Protein AF-A0A2H5PC08-F1 (afdb_monomer_lite)

Foldseek 3Di:
DWAQDPPQLDRIDDDDPPPPPPDPPDQHPDDPVSVVVVVVVVVCCVPVVCCVVPVCCCVQPVPVLSPFPAWPDDDDDPPPPPLVVCCVVPVPVSSPNGGDDDPPDD

Structure (mmCIF, N/CA/C/O backbone):
data_AF-A0A2H5PC08-F1
#
_entry.id   AF-A0A2H5PC08-F1
#
loop_
_atom_site.group_PDB
_atom_site.id
_atom_site.type_symbol
_atom_site.label_atom_id
_atom_site.label_alt_id
_atom_site.label_comp_id
_atom_site.label_asym_id
_atom_site.label_entity_id
_atom_site.label_seq_id
_atom_site.pdbx_PDB_ins_code
_atom_site.Cartn_x
_atom_site.Cartn_y
_atom_site.Cartn_z
_atom_site.occupancy
_atom_site.B_iso_or_equiv
_atom_site.auth_seq_id
_atom_site.auth_comp_id
_atom_site.auth_asym_id
_atom_site.auth_atom_id
_atom_site.pdbx_PDB_model_num
ATOM 1 N N . MET A 1 1 ? -12.171 -11.351 15.573 1.00 59.81 1 MET A N 1
ATOM 2 C CA . MET A 1 1 ? -13.463 -11.002 16.210 1.00 59.81 1 MET A CA 1
ATOM 3 C C . MET A 1 1 ? -13.196 -10.204 17.489 1.00 59.81 1 MET A C 1
ATOM 5 O O . MET A 1 1 ? -12.040 -10.065 17.857 1.00 59.81 1 MET A O 1
ATOM 9 N N . VAL A 1 2 ? -14.202 -9.611 18.142 1.00 67.69 2 VAL A N 1
ATOM 10 C CA . VAL A 1 2 ? -14.010 -8.951 19.454 1.00 67.69 2 VAL A CA 1
ATOM 11 C C . VAL A 1 2 ? -14.390 -9.942 20.546 1.00 67.69 2 VAL A C 1
ATOM 13 O O . VAL A 1 2 ? -15.496 -10.478 20.518 1.00 67.69 2 VAL A O 1
ATOM 16 N N . VAL A 1 3 ? -13.487 -10.190 21.489 1.00 72.50 3 VAL A N 1
ATOM 17 C CA . VAL A 1 3 ? -13.703 -11.121 22.603 1.00 72.50 3 VAL A CA 1
ATOM 18 C C . VAL A 1 3 ? -13.710 -10.338 23.912 1.00 72.50 3 VAL A C 1
ATOM 20 O O . VAL A 1 3 ? -12.989 -9.349 24.057 1.00 72.50 3 VAL A O 1
ATOM 23 N N . LYS A 1 4 ? -14.550 -10.762 24.862 1.00 74.88 4 LYS A N 1
ATOM 24 C CA . LYS A 1 4 ? -14.526 -10.215 26.219 1.00 74.88 4 LYS A CA 1
ATOM 25 C C . LYS A 1 4 ? -13.237 -10.653 26.911 1.00 74.88 4 LYS A C 1
ATOM 27 O O . LYS A 1 4 ? -12.977 -11.846 27.009 1.00 74.88 4 LYS A O 1
ATOM 32 N N . ASP A 1 5 ? -12.459 -9.696 27.395 1.00 74.31 5 ASP A N 1
ATOM 33 C CA . ASP A 1 5 ? -11.192 -9.933 28.086 1.00 74.31 5 ASP A CA 1
ATOM 34 C C . ASP A 1 5 ? -11.149 -9.084 29.367 1.00 74.31 5 ASP A C 1
ATOM 36 O O . ASP A 1 5 ? -10.929 -7.875 29.279 1.00 74.31 5 ASP A O 1
ATOM 40 N N . PRO A 1 6 ? -11.366 -9.682 30.554 1.00 76.31 6 PRO A N 1
ATOM 41 C CA . PRO A 1 6 ? -11.340 -8.976 31.837 1.00 76.31 6 PRO A CA 1
ATOM 42 C C . PRO A 1 6 ? -9.985 -8.343 32.179 1.00 76.31 6 PRO A C 1
ATOM 44 O O . PRO A 1 6 ? -9.933 -7.463 33.033 1.00 76.31 6 PRO A O 1
ATOM 47 N N . SER A 1 7 ? -8.897 -8.788 31.539 1.00 75.44 7 SER A N 1
ATOM 48 C CA . SER A 1 7 ? -7.555 -8.221 31.719 1.00 75.44 7 SER A CA 1
ATOM 49 C C . SER A 1 7 ? -7.304 -6.991 30.838 1.00 75.44 7 SER A C 1
ATOM 51 O O . SER A 1 7 ? -6.370 -6.227 31.084 1.00 75.44 7 SER A O 1
ATOM 53 N N . ALA A 1 8 ? -8.149 -6.768 29.824 1.00 70.00 8 ALA A N 1
ATOM 54 C CA . ALA A 1 8 ? -8.077 -5.592 28.974 1.00 70.00 8 ALA A CA 1
ATOM 55 C C . ALA A 1 8 ? -8.672 -4.369 29.700 1.00 70.00 8 ALA A C 1
ATOM 57 O O . ALA A 1 8 ? -9.686 -4.507 30.388 1.00 70.00 8 ALA A O 1
ATOM 58 N N . PRO A 1 9 ? -8.131 -3.150 29.491 1.00 65.44 9 PRO A N 1
ATOM 59 C CA . PRO A 1 9 ? -8.523 -1.951 30.240 1.00 65.44 9 PRO A CA 1
ATOM 60 C C . PRO A 1 9 ? -10.027 -1.609 30.200 1.00 65.44 9 PRO A C 1
ATOM 62 O O . PRO A 1 9 ? -10.495 -0.835 31.028 1.00 65.44 9 PRO A O 1
ATOM 65 N N . HIS A 1 10 ? -10.785 -2.185 29.258 1.00 69.19 10 HIS A N 1
ATOM 66 C CA . HIS A 1 10 ? -12.231 -1.987 29.106 1.00 69.19 10 HIS A CA 1
ATOM 67 C C . HIS A 1 10 ? -13.007 -3.285 28.826 1.00 69.19 10 HIS A C 1
ATOM 69 O O . HIS A 1 10 ? -14.094 -3.250 28.250 1.00 69.19 10 HIS A O 1
ATOM 75 N N . GLY A 1 11 ? -12.461 -4.446 29.200 1.00 70.56 11 GLY A N 1
ATOM 76 C CA . GLY A 1 11 ? -13.188 -5.713 29.095 1.00 70.56 11 GLY A CA 1
ATOM 77 C C . GLY A 1 11 ? -13.330 -6.273 27.673 1.00 70.56 11 GLY A C 1
ATOM 78 O O . GLY A 1 11 ? -14.028 -7.269 27.491 1.00 70.56 11 GLY A O 1
ATOM 79 N N . LEU A 1 12 ? -12.720 -5.644 26.661 1.00 70.81 12 LEU A N 1
ATOM 80 C CA . LEU A 1 12 ? -12.818 -6.022 25.248 1.00 70.81 12 LEU A CA 1
ATOM 81 C C . LEU A 1 12 ? -11.429 -6.070 24.605 1.00 70.81 12 LEU A C 1
ATOM 83 O O . LEU A 1 12 ? -10.635 -5.141 24.753 1.00 70.81 12 LEU A O 1
ATOM 87 N N . ARG A 1 13 ? -11.166 -7.130 23.838 1.00 70.12 13 ARG A N 1
ATOM 88 C CA . ARG A 1 13 ? -9.933 -7.322 23.071 1.00 70.12 13 ARG A CA 1
ATOM 89 C C . ARG A 1 13 ? -10.257 -7.687 21.627 1.00 70.12 13 ARG A C 1
ATOM 91 O O . ARG A 1 13 ? -11.099 -8.545 21.361 1.00 70.12 13 ARG A O 1
ATOM 98 N N . LEU A 1 14 ? -9.571 -7.043 20.685 1.00 71.88 14 LEU A N 1
ATOM 99 C CA . LEU A 1 14 ? -9.610 -7.433 19.278 1.00 71.88 14 LEU A CA 1
ATOM 100 C C . LEU A 1 14 ? -8.763 -8.704 19.110 1.00 71.88 14 LEU A C 1
ATOM 102 O O . LEU A 1 14 ? -7.571 -8.681 19.408 1.00 71.88 14 LEU A O 1
ATOM 106 N N . THR A 1 15 ? -9.357 -9.803 18.652 1.00 67.50 15 THR A N 1
ATOM 107 C CA . THR A 1 15 ? -8.637 -11.031 18.298 1.00 67.50 15 THR A CA 1
ATOM 108 C C . THR A 1 15 ? -8.560 -11.138 16.781 1.00 67.50 15 THR A C 1
ATOM 110 O O . THR A 1 15 ? -9.549 -11.367 16.086 1.00 67.50 15 THR A O 1
ATOM 113 N N . ILE A 1 16 ? -7.374 -10.903 16.246 1.00 72.12 16 ILE A N 1
ATOM 114 C CA . ILE A 1 16 ? -7.013 -11.224 14.872 1.00 72.12 16 ILE A CA 1
ATOM 115 C C . ILE A 1 16 ? -5.863 -12.207 15.050 1.00 72.12 16 ILE A C 1
ATOM 117 O O . ILE A 1 16 ? -4.835 -11.802 15.578 1.00 72.12 16 ILE A O 1
ATOM 121 N N . GLU A 1 17 ? -6.079 -13.483 14.732 1.00 63.94 17 GLU A N 1
ATOM 122 C CA . GLU A 1 17 ? -5.195 -14.590 15.145 1.00 63.94 17 GLU A CA 1
ATOM 123 C C . GLU A 1 17 ? -3.721 -14.350 14.787 1.00 63.94 17 GLU A C 1
ATOM 1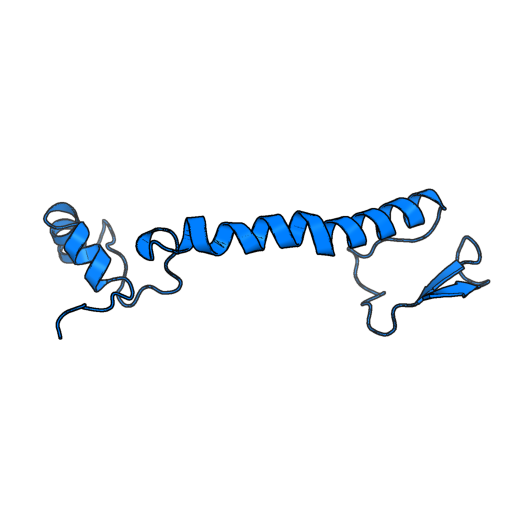25 O O . GLU A 1 17 ? -2.857 -14.586 15.623 1.00 63.94 17 GLU A O 1
ATOM 130 N N . ASP A 1 18 ? -3.461 -13.739 13.630 1.00 67.88 18 ASP A N 1
ATOM 131 C CA . ASP A 1 18 ? -2.106 -13.481 13.126 1.00 67.88 18 ASP A CA 1
ATOM 132 C C . ASP A 1 18 ? -1.684 -12.004 13.192 1.00 67.88 18 ASP A C 1
ATOM 134 O O . ASP A 1 18 ? -0.740 -11.582 12.520 1.00 67.88 18 ASP A O 1
ATOM 138 N N . TYR A 1 19 ? -2.399 -11.164 13.945 1.00 68.69 19 TYR A N 1
ATOM 139 C CA . TYR A 1 19 ? -2.022 -9.756 14.035 1.00 68.69 19 TYR A CA 1
ATOM 140 C C . TYR A 1 19 ? -0.813 -9.597 14.956 1.00 68.69 19 TYR A C 1
ATOM 142 O O . TYR A 1 19 ? -0.846 -10.118 16.073 1.00 68.69 19 TYR A O 1
ATOM 150 N N . PRO A 1 20 ? 0.242 -8.874 14.537 1.00 69.44 20 PRO A N 1
ATOM 151 C CA . PRO A 1 20 ? 1.454 -8.708 15.326 1.00 69.44 20 PRO A CA 1
ATOM 152 C C . PRO A 1 20 ? 1.176 -7.759 16.497 1.00 69.44 20 PRO A C 1
ATOM 154 O O . PRO A 1 20 ? 1.489 -6.567 16.485 1.00 69.44 20 PRO A O 1
ATOM 157 N N . PHE A 1 21 ? 0.534 -8.306 17.529 1.00 65.94 21 PHE A N 1
ATOM 158 C CA . PHE A 1 21 ? 0.063 -7.566 18.688 1.00 65.94 21 PHE A CA 1
ATOM 159 C C . PHE A 1 21 ? 1.189 -6.980 19.522 1.00 65.94 21 PHE A C 1
ATOM 161 O O . PHE A 1 21 ? 0.860 -6.223 20.417 1.00 65.94 21 PHE A O 1
ATOM 168 N N . ASP A 1 22 ? 2.463 -7.255 19.240 1.00 76.81 22 ASP A N 1
ATOM 169 C CA . ASP A 1 22 ? 3.612 -6.756 20.002 1.00 76.81 22 ASP A CA 1
ATOM 170 C C . ASP A 1 22 ? 4.325 -5.560 19.352 1.00 76.81 22 ASP A C 1
ATOM 172 O O . ASP A 1 22 ? 5.239 -4.992 19.947 1.00 76.81 22 ASP A O 1
ATOM 176 N N . GLU A 1 23 ? 3.876 -5.100 18.182 1.00 81.69 23 GLU A N 1
ATOM 177 C CA . GLU A 1 23 ? 4.553 -4.007 17.479 1.00 81.69 23 GLU A CA 1
ATOM 178 C C . GLU A 1 23 ? 4.133 -2.599 17.951 1.00 81.69 23 GLU A C 1
ATOM 180 O O . GLU A 1 23 ? 2.962 -2.359 18.263 1.00 81.69 23 GLU A O 1
ATOM 185 N N . PRO A 1 24 ? 5.065 -1.623 17.982 1.00 80.38 24 PRO A N 1
ATOM 186 C CA . PRO A 1 24 ? 4.821 -0.292 18.548 1.00 80.38 24 PRO A CA 1
ATOM 187 C C . PRO A 1 24 ? 3.835 0.564 17.740 1.00 80.38 24 PRO A C 1
ATOM 189 O O . PRO A 1 24 ? 3.232 1.482 18.288 1.00 80.38 24 PRO A O 1
ATOM 192 N N . TRP A 1 25 ? 3.649 0.275 16.451 1.00 77.88 25 TRP A N 1
ATOM 193 C CA . TRP A 1 25 ? 2.713 0.994 15.578 1.00 77.88 25 TRP A CA 1
ATOM 194 C C . TRP A 1 25 ? 1.274 0.468 15.662 1.00 77.88 25 TRP A C 1
ATOM 196 O O . TRP A 1 25 ? 0.385 1.005 14.996 1.00 77.88 25 TRP A O 1
ATOM 206 N N . ARG A 1 26 ? 1.022 -0.576 16.463 1.00 81.50 26 ARG A N 1
ATOM 207 C CA . ARG A 1 26 ? -0.301 -1.191 16.569 1.00 81.50 26 ARG A CA 1
ATOM 208 C C . ARG A 1 26 ? -1.345 -0.205 17.120 1.00 81.50 26 ARG A C 1
ATOM 210 O O . ARG A 1 26 ? -1.059 0.552 18.053 1.00 81.50 26 ARG A O 1
ATOM 217 N N . PRO A 1 27 ? -2.592 -0.252 16.630 1.00 77.94 27 PRO A N 1
ATOM 218 C CA . PRO A 1 27 ? -3.674 0.510 17.215 1.00 77.94 27 PRO A CA 1
ATOM 219 C C . PRO A 1 27 ? -4.098 -0.114 18.551 1.00 77.94 27 PRO A C 1
ATOM 221 O O . PRO A 1 27 ? -4.298 -1.324 18.667 1.00 77.94 27 PRO A O 1
ATOM 224 N N . ILE A 1 28 ? -4.244 0.723 19.576 1.00 78.75 28 ILE A N 1
ATOM 225 C CA . ILE A 1 28 ? -4.621 0.294 20.925 1.00 78.75 28 ILE A CA 1
ATOM 226 C C . ILE A 1 28 ? -6.128 0.502 21.107 1.00 78.75 28 ILE A C 1
ATOM 228 O O . ILE A 1 28 ? -6.618 1.623 21.012 1.00 78.75 28 ILE A O 1
ATOM 232 N N . LEU A 1 29 ? -6.860 -0.574 21.403 1.00 79.25 29 LEU A N 1
ATOM 233 C CA . LEU A 1 29 ? -8.301 -0.532 21.656 1.00 79.25 29 LEU A CA 1
ATOM 234 C C . LEU A 1 29 ? -8.570 -0.234 23.139 1.00 79.25 29 LEU A C 1
ATOM 236 O O . LEU A 1 29 ? -8.634 -1.157 23.951 1.00 79.25 29 LEU A O 1
ATOM 240 N N . LYS A 1 30 ? -8.706 1.048 23.499 1.00 80.31 30 LYS A N 1
ATOM 241 C CA . LYS A 1 30 ? -9.152 1.454 24.842 1.00 80.31 30 LYS A CA 1
ATOM 242 C C . LYS A 1 30 ? -10.614 1.899 24.811 1.00 80.31 30 LYS A C 1
ATOM 244 O O . LYS A 1 30 ? -11.443 1.405 25.556 1.00 80.31 30 LYS A O 1
ATOM 249 N N . THR A 1 31 ? -10.976 2.780 23.895 1.00 83.38 31 THR A N 1
ATOM 250 C CA . THR A 1 31 ? -12.291 3.430 23.892 1.00 83.38 31 THR A CA 1
ATOM 251 C C . THR A 1 31 ? -13.176 2.969 22.728 1.00 83.38 31 THR A C 1
ATOM 253 O O . THR A 1 31 ? -12.669 2.476 21.715 1.00 83.38 31 THR A O 1
ATOM 256 N N . PRO A 1 32 ? -14.507 3.174 22.800 1.00 84.31 32 PRO A N 1
ATOM 257 C CA . PRO A 1 32 ? -15.388 2.999 21.644 1.00 84.31 32 PRO A CA 1
ATOM 258 C C . PRO A 1 32 ? -14.962 3.845 20.433 1.00 84.31 32 PRO A C 1
ATOM 260 O O . PRO A 1 32 ? -15.128 3.427 19.289 1.00 84.31 32 PRO A O 1
ATOM 263 N N . GLN A 1 33 ? -14.362 5.017 20.663 1.00 86.25 33 GLN A N 1
ATOM 264 C CA . GLN A 1 33 ? -13.810 5.862 19.605 1.00 86.25 33 GLN A CA 1
ATOM 265 C C . GLN A 1 33 ? -12.618 5.195 18.906 1.00 86.25 33 GLN A C 1
ATOM 267 O O . GLN A 1 33 ? -12.482 5.329 17.689 1.00 86.25 33 GLN A O 1
ATOM 272 N N . ASP A 1 34 ? -11.788 4.449 19.637 1.00 84.25 34 ASP A N 1
ATOM 273 C CA . ASP A 1 34 ? -10.682 3.687 19.048 1.00 84.25 34 ASP A CA 1
ATOM 274 C C . ASP A 1 34 ? -11.213 2.569 18.150 1.00 84.25 34 ASP A C 1
ATOM 276 O O . ASP A 1 34 ? -10.706 2.378 17.046 1.00 84.25 34 ASP A O 1
ATOM 280 N N . LEU A 1 35 ? -12.296 1.897 18.558 1.00 85.31 35 LEU A N 1
ATOM 281 C CA . LEU A 1 35 ? -12.955 0.888 17.727 1.00 85.31 35 LEU A CA 1
ATOM 282 C C . LEU A 1 35 ? -13.435 1.476 16.396 1.00 85.31 35 LEU A C 1
ATOM 284 O O . LEU A 1 35 ? -13.148 0.921 15.334 1.00 85.31 35 LEU A O 1
ATOM 288 N N . ILE A 1 36 ? -14.131 2.616 16.451 1.00 90.06 36 ILE A N 1
ATOM 289 C CA . ILE A 1 36 ? -14.636 3.310 15.258 1.00 90.06 36 ILE A CA 1
ATOM 290 C C . ILE A 1 36 ? -13.473 3.673 14.332 1.00 90.06 36 ILE A C 1
ATOM 292 O O . ILE A 1 36 ? -13.534 3.396 13.133 1.00 90.06 36 ILE A O 1
ATOM 296 N N . LYS A 1 37 ? -12.392 4.245 14.874 1.00 88.94 37 LYS A N 1
ATOM 297 C CA . LYS A 1 37 ? -11.204 4.622 14.095 1.00 88.94 37 LYS A CA 1
ATOM 298 C C . LYS A 1 37 ? -10.529 3.418 13.441 1.00 88.94 37 LYS A C 1
ATOM 300 O O . LYS A 1 37 ? -10.200 3.488 12.256 1.00 88.94 37 LYS A O 1
ATOM 305 N N . ILE A 1 38 ? -10.345 2.324 14.182 1.00 87.50 38 ILE A N 1
ATOM 306 C CA . ILE A 1 38 ? -9.718 1.094 13.680 1.00 87.50 38 ILE A CA 1
ATOM 307 C C . ILE A 1 38 ? -10.538 0.521 12.523 1.00 87.50 38 ILE A C 1
ATOM 309 O O . ILE A 1 38 ? -9.997 0.296 11.441 1.00 87.50 38 ILE A O 1
ATOM 313 N N . ILE A 1 39 ? -11.848 0.350 12.714 1.00 89.88 39 ILE A N 1
ATOM 314 C CA . ILE A 1 39 ?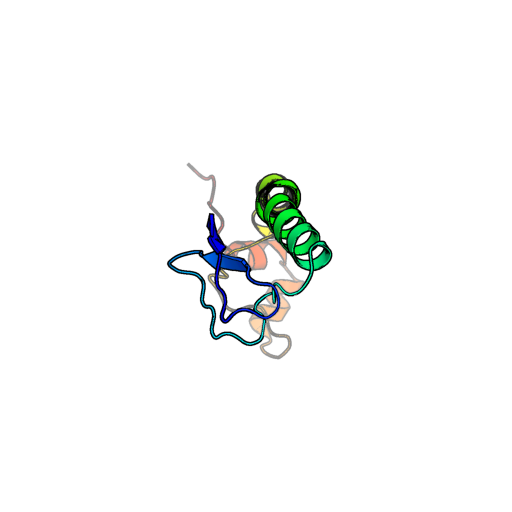 -12.733 -0.212 11.686 1.00 89.88 39 ILE A CA 1
ATOM 315 C C . ILE A 1 39 ? -12.785 0.702 10.460 1.00 89.88 39 ILE A C 1
ATOM 317 O O . ILE A 1 39 ? -12.626 0.228 9.338 1.00 89.88 39 ILE A O 1
ATOM 321 N N . THR A 1 40 ? -12.940 2.012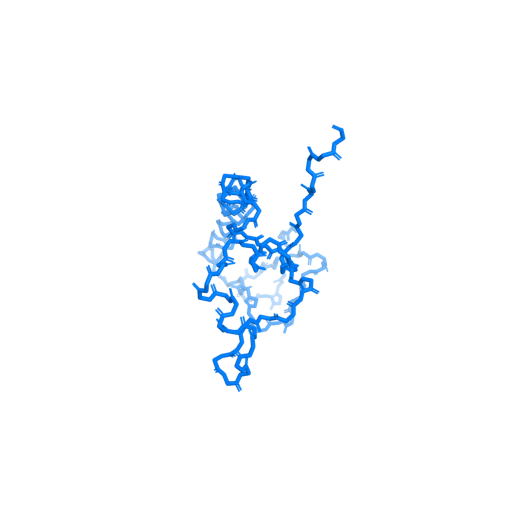 10.662 1.00 94.06 40 THR A N 1
ATOM 322 C CA . THR A 1 40 ? -12.976 2.989 9.562 1.00 94.06 40 THR A CA 1
ATOM 323 C C . THR A 1 40 ? -11.687 2.948 8.746 1.00 94.06 40 THR A C 1
ATOM 325 O O . THR A 1 40 ? -11.733 2.970 7.518 1.00 94.06 40 THR A O 1
ATOM 328 N N . SER A 1 41 ? -10.536 2.820 9.412 1.00 92.75 41 SER A N 1
ATOM 329 C CA . SER A 1 41 ? -9.237 2.702 8.745 1.00 92.75 41 SER A CA 1
ATOM 330 C C . SER A 1 41 ? -9.136 1.419 7.921 1.00 92.75 41 SER A C 1
ATOM 332 O O . SER A 1 41 ? -8.714 1.474 6.770 1.00 92.75 41 SER A O 1
ATOM 334 N N . ILE A 1 42 ? -9.574 0.275 8.459 1.00 91.25 42 ILE A N 1
ATOM 335 C CA . ILE A 1 42 ? -9.583 -1.003 7.727 1.00 91.25 42 ILE A CA 1
ATOM 336 C C . ILE A 1 42 ? -10.485 -0.912 6.490 1.00 91.25 42 ILE A C 1
ATOM 338 O O . ILE A 1 42 ? -10.070 -1.290 5.391 1.00 91.25 42 ILE A O 1
ATOM 342 N N . VAL A 1 43 ? -11.697 -0.368 6.643 1.00 95.69 43 VAL A N 1
ATOM 343 C CA . VAL A 1 43 ? -12.639 -0.177 5.531 1.00 95.69 43 VAL A CA 1
ATOM 344 C C . VAL A 1 43 ? -12.036 0.745 4.472 1.00 95.69 43 VAL A C 1
ATOM 346 O O . VAL A 1 43 ? -12.046 0.402 3.293 1.00 95.69 43 VAL A O 1
ATOM 349 N N . TRP A 1 44 ? -11.446 1.876 4.864 1.00 96.25 44 TRP A N 1
ATOM 350 C CA . TRP A 1 44 ? -10.805 2.808 3.934 1.00 96.25 44 TRP A CA 1
ATOM 351 C C . TRP A 1 44 ? -9.614 2.187 3.189 1.00 96.25 44 TRP A C 1
ATOM 353 O O . TRP A 1 44 ? -9.521 2.314 1.965 1.00 96.25 44 TRP A O 1
ATOM 363 N N . VAL A 1 45 ? -8.721 1.493 3.904 1.00 95.44 45 VAL A N 1
ATOM 364 C CA . VAL A 1 45 ? -7.516 0.874 3.329 1.00 95.44 45 VAL A CA 1
ATOM 365 C C . VAL A 1 45 ? -7.883 -0.192 2.297 1.00 95.44 45 VAL A C 1
ATOM 367 O O . VAL A 1 45 ? -7.318 -0.217 1.203 1.00 95.44 45 VAL A O 1
ATOM 370 N N . THR A 1 46 ? -8.853 -1.048 2.623 1.00 94.25 46 THR A N 1
ATOM 371 C CA . THR A 1 46 ? -9.286 -2.147 1.746 1.00 94.25 46 THR A CA 1
ATOM 372 C C . THR A 1 46 ? -10.126 -1.681 0.556 1.00 94.25 46 THR A C 1
ATOM 374 O O . THR A 1 46 ? -10.151 -2.363 -0.466 1.00 94.25 46 THR A O 1
ATOM 377 N N . SER A 1 47 ? -10.772 -0.513 0.653 1.00 95.12 47 SER A N 1
ATOM 378 C CA . SER A 1 47 ? -11.616 0.045 -0.410 1.00 95.12 47 SER A CA 1
ATOM 379 C C . SER A 1 47 ? -10.955 1.232 -1.117 1.00 95.12 47 SER A C 1
ATOM 381 O O . SER A 1 47 ? -10.214 1.040 -2.080 1.00 95.12 47 SER A O 1
ATOM 383 N N . GLY A 1 48 ? -11.212 2.459 -0.658 1.00 93.62 48 GLY A N 1
ATOM 384 C CA . GLY A 1 48 ? -10.825 3.700 -1.323 1.00 93.62 48 GLY A CA 1
ATOM 385 C C . GLY A 1 48 ? -9.322 3.819 -1.549 1.00 93.62 48 GLY A C 1
ATOM 386 O O . GLY A 1 48 ? -8.893 4.178 -2.649 1.00 93.62 48 GLY A O 1
ATOM 387 N N . HIS A 1 49 ? -8.506 3.451 -0.559 1.00 94.06 49 HIS A N 1
ATOM 388 C CA . HIS A 1 49 ? -7.055 3.481 -0.715 1.00 94.06 49 HIS A CA 1
ATOM 389 C C . HIS A 1 49 ? -6.578 2.459 -1.756 1.00 94.06 49 HIS A C 1
ATOM 391 O O . HIS A 1 49 ? -5.870 2.835 -2.692 1.00 94.06 49 HIS A O 1
ATOM 397 N N . HIS A 1 50 ? -7.018 1.197 -1.649 1.00 93.50 50 HIS A N 1
ATOM 398 C CA . HIS A 1 50 ? -6.700 0.147 -2.619 1.00 93.50 50 HIS A CA 1
ATOM 399 C C . HIS A 1 50 ? -7.132 0.535 -4.042 1.00 93.50 50 HIS A C 1
ATOM 401 O O . HIS A 1 50 ? -6.336 0.440 -4.974 1.00 93.50 50 HIS A O 1
ATOM 407 N N . ALA A 1 51 ? -8.352 1.047 -4.209 1.00 93.44 51 ALA A N 1
ATOM 408 C CA . ALA A 1 51 ? -8.873 1.513 -5.490 1.00 93.44 51 ALA A CA 1
ATOM 409 C C . ALA A 1 51 ? -7.999 2.626 -6.091 1.00 93.44 51 ALA A C 1
ATOM 411 O O . ALA A 1 51 ? -7.599 2.539 -7.253 1.00 93.44 51 ALA A O 1
ATOM 412 N N . THR A 1 52 ? -7.633 3.625 -5.284 1.00 90.94 52 THR A N 1
ATOM 413 C CA . THR A 1 52 ? -6.822 4.771 -5.724 1.00 90.94 52 THR A CA 1
ATOM 414 C C . THR A 1 52 ? -5.452 4.329 -6.240 1.00 90.94 52 THR A C 1
ATOM 416 O O . THR A 1 52 ? -5.032 4.740 -7.322 1.00 90.94 52 THR A O 1
ATOM 419 N N . ILE A 1 53 ? -4.759 3.452 -5.507 1.00 87.75 53 ILE A N 1
ATOM 420 C CA . ILE A 1 53 ? -3.404 3.021 -5.881 1.00 87.75 53 ILE A CA 1
ATOM 421 C C . ILE A 1 53 ? -3.380 1.928 -6.952 1.00 87.75 53 ILE A C 1
ATOM 423 O O . ILE A 1 53 ? -2.314 1.700 -7.526 1.00 87.75 53 ILE A O 1
ATOM 427 N N . LYS A 1 54 ? -4.493 1.217 -7.192 1.00 88.25 54 LYS A N 1
ATOM 428 C CA . LYS A 1 54 ? -4.590 0.120 -8.173 1.00 88.25 54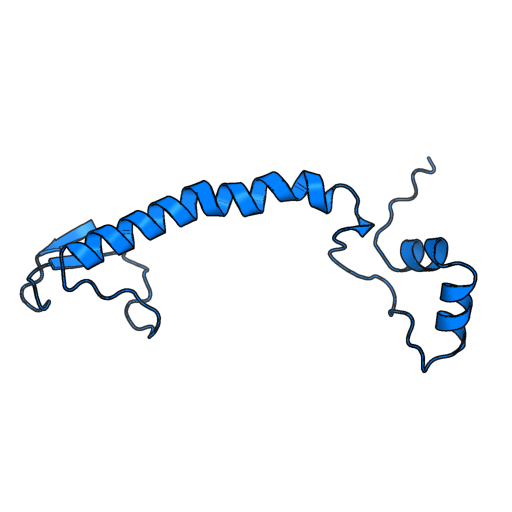 LYS A CA 1
ATOM 429 C C . LYS A 1 54 ? -5.165 0.571 -9.507 1.00 88.25 54 LYS A C 1
ATOM 431 O O . LYS A 1 54 ? -4.558 0.301 -10.539 1.00 88.25 54 LYS A O 1
ATOM 436 N N . PHE A 1 55 ? -6.295 1.273 -9.518 1.00 87.06 55 PHE A N 1
ATOM 437 C CA . PHE A 1 55 ? -6.951 1.630 -10.779 1.00 87.06 55 PHE A CA 1
ATOM 438 C C . PHE A 1 55 ? -6.174 2.691 -11.570 1.00 87.06 55 PHE A C 1
ATOM 440 O O . PHE A 1 55 ? -6.213 2.685 -12.797 1.00 87.06 55 PHE A O 1
ATOM 447 N N . GLY A 1 56 ? -5.369 3.524 -10.901 1.00 84.62 56 GLY A N 1
ATOM 448 C CA . GLY A 1 56 ? -4.438 4.443 -11.564 1.00 84.62 56 GLY A CA 1
ATOM 449 C C . GLY A 1 56 ? -3.182 3.783 -12.153 1.00 84.62 56 GLY A C 1
ATOM 450 O O . GLY A 1 56 ? -2.401 4.448 -12.832 1.00 84.62 56 GLY A O 1
ATOM 451 N N . GLN A 1 57 ? -2.939 2.487 -11.906 1.00 84.88 57 GLN A N 1
ATOM 452 C CA . GLN A 1 57 ? -1.687 1.849 -12.337 1.00 84.88 57 GLN A CA 1
ATOM 453 C C . GLN A 1 57 ? -1.584 1.723 -13.849 1.00 84.88 57 GLN A C 1
ATOM 455 O O . GLN A 1 57 ? -0.501 1.933 -14.386 1.00 84.88 57 GLN A O 1
ATOM 460 N N . TYR A 1 58 ? -2.687 1.424 -14.533 1.00 81.62 58 TYR A N 1
ATOM 461 C CA . TYR A 1 58 ? -2.686 1.305 -15.989 1.00 81.62 58 TYR A CA 1
ATOM 462 C C . TYR A 1 58 ? -2.632 2.662 -16.681 1.00 81.62 58 TYR A C 1
ATOM 464 O O . TYR A 1 58 ? -1.889 2.824 -17.643 1.00 81.62 58 TYR A O 1
ATOM 472 N N . THR A 1 59 ? -3.365 3.658 -16.183 1.00 83.94 59 THR A N 1
ATOM 473 C CA . THR A 1 59 ? -3.353 5.000 -16.778 1.00 83.94 59 THR A CA 1
ATOM 474 C C . THR A 1 59 ? -1.986 5.665 -16.635 1.00 83.94 59 THR A C 1
ATOM 476 O O . THR A 1 59 ? -1.509 6.291 -17.577 1.00 83.94 59 THR A O 1
ATOM 479 N N . PHE A 1 60 ? -1.315 5.482 -15.496 1.00 81.31 60 PHE A N 1
ATOM 480 C CA . PHE A 1 60 ? 0.017 6.039 -15.277 1.00 81.31 60 PHE A CA 1
ATOM 481 C C . PHE A 1 60 ? 1.141 5.164 -15.858 1.00 81.31 60 PHE A C 1
ATOM 483 O O . PHE A 1 60 ? 2.054 5.675 -16.501 1.00 81.31 60 PHE A O 1
ATOM 490 N N . GLY A 1 61 ? 1.082 3.848 -15.644 1.00 81.50 61 GLY A N 1
ATOM 491 C CA . GLY A 1 61 ? 2.125 2.887 -16.023 1.00 81.50 61 GLY A CA 1
ATOM 492 C C . GLY A 1 61 ? 1.963 2.253 -17.406 1.00 81.50 61 GLY A C 1
ATOM 493 O O . GLY A 1 61 ? 2.837 1.496 -17.818 1.00 81.50 61 GLY A O 1
ATOM 494 N N . GLY A 1 62 ? 0.876 2.541 -18.129 1.00 80.88 62 GLY A N 1
ATOM 495 C CA . GLY A 1 62 ? 0.619 1.992 -19.464 1.00 80.88 62 GLY A CA 1
ATOM 496 C C . GLY A 1 62 ? 1.623 2.470 -20.512 1.00 80.88 62 GLY A C 1
ATOM 497 O O . GLY A 1 62 ? 2.010 1.706 -21.393 1.00 80.88 62 GLY A O 1
ATOM 498 N N . TYR A 1 63 ? 2.122 3.704 -20.380 1.00 82.75 63 TYR A N 1
ATOM 499 C CA . TYR A 1 63 ? 3.321 4.121 -21.099 1.00 82.75 63 TYR A CA 1
ATOM 500 C C . TYR A 1 63 ? 4.545 3.746 -20.273 1.00 82.75 63 TYR A C 1
ATOM 502 O O . TYR A 1 63 ? 4.836 4.358 -19.249 1.00 82.75 63 TYR A O 1
ATOM 510 N N . PHE A 1 64 ? 5.272 2.732 -20.729 1.00 79.44 64 PHE A N 1
ATOM 511 C CA . PHE A 1 64 ? 6.323 2.085 -19.950 1.00 79.44 64 PHE A CA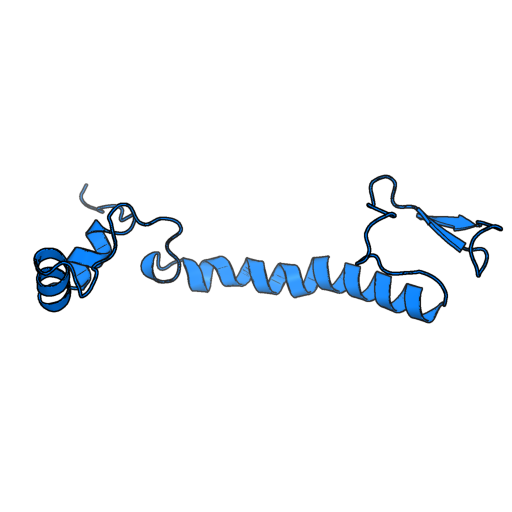 1
ATOM 512 C C . PHE A 1 64 ? 7.413 3.039 -19.417 1.00 79.44 64 PHE A C 1
ATOM 514 O O . PHE A 1 64 ? 7.936 2.843 -18.320 1.00 79.44 64 PHE A O 1
ATOM 521 N N . LEU A 1 65 ? 7.724 4.116 -20.147 1.00 81.94 65 LEU A N 1
ATOM 522 C CA . LEU A 1 65 ? 8.703 5.115 -19.704 1.00 81.94 65 LEU A CA 1
ATOM 523 C C . LEU A 1 65 ? 8.220 5.985 -18.534 1.00 81.94 65 LEU A C 1
ATOM 525 O O . LEU A 1 65 ? 9.052 6.588 -17.863 1.00 81.94 65 LEU A O 1
ATOM 529 N N . ASN A 1 66 ? 6.915 6.028 -18.253 1.00 84.00 66 ASN A N 1
ATOM 530 C CA . ASN A 1 66 ? 6.378 6.756 -17.102 1.00 84.00 66 ASN A CA 1
ATOM 531 C C . ASN A 1 66 ? 6.641 6.030 -15.777 1.00 84.00 66 ASN A C 1
ATOM 533 O O . ASN A 1 66 ? 6.656 6.667 -14.724 1.00 84.00 66 ASN A O 1
ATOM 537 N N . ARG A 1 67 ? 6.835 4.703 -15.798 1.00 82.81 67 ARG A N 1
ATOM 538 C CA . ARG A 1 67 ? 7.078 3.916 -14.582 1.00 82.81 67 ARG A CA 1
ATOM 539 C C . ARG A 1 67 ? 7.886 2.635 -14.858 1.00 82.81 67 ARG A C 1
ATOM 541 O O . ARG A 1 67 ? 7.367 1.534 -14.663 1.00 82.81 67 ARG A O 1
ATOM 548 N N . PRO A 1 68 ? 9.152 2.747 -15.297 1.00 83.00 68 PRO A N 1
ATOM 549 C CA . PRO A 1 68 ? 9.972 1.578 -15.587 1.00 83.00 68 PRO A CA 1
ATOM 550 C C . PRO A 1 68 ? 10.257 0.791 -14.304 1.00 83.00 68 PRO A C 1
ATOM 552 O O . PRO A 1 68 ? 10.724 1.348 -13.313 1.00 83.00 68 PRO A O 1
ATOM 555 N N . ALA A 1 69 ? 10.007 -0.518 -14.327 1.00 81.94 69 ALA A N 1
ATOM 556 C CA . ALA A 1 69 ? 10.293 -1.382 -13.180 1.00 81.94 69 ALA A CA 1
ATOM 557 C C . ALA A 1 69 ? 11.803 -1.609 -12.982 1.00 81.94 69 ALA A C 1
ATOM 559 O O . ALA A 1 69 ? 12.268 -1.755 -11.856 1.00 81.94 69 ALA A O 1
ATOM 560 N N . ILE A 1 70 ? 12.566 -1.662 -14.082 1.00 83.62 70 ILE A N 1
ATOM 561 C CA . ILE A 1 70 ? 13.997 -1.995 -14.107 1.00 83.62 70 ILE A CA 1
ATOM 562 C C . ILE A 1 70 ? 14.694 -1.161 -15.190 1.00 83.62 70 ILE A C 1
ATOM 564 O O . ILE A 1 70 ? 14.139 -0.959 -16.270 1.00 83.62 70 ILE A O 1
ATOM 568 N N . ALA A 1 71 ? 15.936 -0.741 -14.937 1.00 85.25 71 ALA A N 1
ATOM 569 C CA . ALA A 1 71 ? 16.867 -0.278 -15.966 1.00 85.25 71 ALA A CA 1
ATOM 570 C C . ALA A 1 71 ? 17.843 -1.412 -16.337 1.00 85.25 71 ALA A C 1
ATOM 572 O O . ALA A 1 71 ? 18.524 -1.961 -15.475 1.00 85.25 71 ALA A O 1
ATOM 573 N N . ARG A 1 72 ? 17.920 -1.762 -17.625 1.00 84.00 72 ARG A N 1
ATOM 574 C CA . ARG A 1 72 ? 18.824 -2.778 -18.199 1.00 84.00 72 ARG A CA 1
ATOM 575 C C . ARG A 1 72 ? 20.269 -2.293 -18.338 1.00 84.00 72 ARG A C 1
ATOM 577 O O . ARG A 1 72 ? 21.180 -3.108 -18.439 1.00 84.00 72 ARG A O 1
ATOM 584 N N . ARG A 1 73 ? 20.494 -0.977 -18.392 1.00 81.38 73 ARG A N 1
ATOM 585 C CA . ARG A 1 73 ? 21.826 -0.359 -18.512 1.00 81.38 73 ARG A CA 1
ATOM 586 C C . ARG A 1 73 ? 22.021 0.698 -17.431 1.00 81.38 73 ARG A C 1
ATOM 588 O O . ARG A 1 73 ? 21.052 1.241 -16.907 1.00 81.38 73 ARG A O 1
ATOM 595 N N . LYS A 1 74 ? 23.285 1.004 -17.119 1.00 82.25 74 LYS A N 1
ATOM 596 C CA . LYS A 1 74 ? 23.635 2.090 -16.192 1.00 82.25 74 LYS A CA 1
ATOM 597 C C . LYS A 1 74 ? 23.075 3.415 -16.709 1.00 82.25 74 LYS A C 1
ATOM 599 O O . LYS A 1 74 ? 23.166 3.702 -17.903 1.00 82.25 74 LYS A O 1
ATOM 604 N N . LEU A 1 75 ? 22.532 4.215 -15.796 1.00 82.75 75 LEU A N 1
ATOM 605 C CA . LEU A 1 75 ? 22.082 5.569 -16.100 1.00 82.75 75 LEU A CA 1
ATOM 606 C C . LEU A 1 75 ? 23.268 6.442 -16.547 1.00 82.75 75 LEU A C 1
ATOM 608 O O . LEU A 1 75 ? 24.391 6.237 -16.067 1.00 82.75 75 LEU A O 1
ATOM 612 N N . PRO A 1 76 ? 23.037 7.423 -17.435 1.00 80.94 76 PRO A N 1
ATOM 613 C CA . PRO A 1 76 ? 24.038 8.426 -17.756 1.00 80.94 76 PRO A CA 1
ATOM 614 C C . PRO A 1 76 ? 24.434 9.155 -16.473 1.00 80.94 76 PRO A C 1
ATOM 616 O O . PRO A 1 76 ? 23.577 9.650 -15.745 1.00 80.94 76 PRO A O 1
ATOM 619 N N . SER A 1 77 ? 25.730 9.224 -16.192 1.00 80.81 77 SER A N 1
ATOM 620 C CA . SER A 1 77 ? 26.253 10.034 -15.095 1.00 80.81 77 SER A CA 1
ATOM 621 C C . SER A 1 77 ? 27.032 11.198 -15.675 1.00 80.81 77 SER A C 1
ATOM 623 O O . SER A 1 77 ? 27.906 10.965 -16.508 1.00 80.81 77 SER A O 1
ATOM 625 N N . VAL A 1 78 ? 26.779 12.405 -15.171 1.00 73.31 78 VAL A N 1
ATOM 626 C CA . VAL A 1 78 ? 27.446 13.648 -15.600 1.00 73.31 78 VAL A CA 1
ATOM 627 C C . VAL A 1 78 ? 28.980 13.521 -15.576 1.00 73.31 78 VAL A C 1
ATOM 629 O O . VAL A 1 78 ? 29.657 14.063 -16.437 1.00 73.31 78 VAL A O 1
ATOM 632 N N . ASN A 1 79 ? 29.528 12.706 -14.666 1.00 71.75 79 ASN A N 1
ATOM 633 C CA . ASN A 1 79 ? 30.973 12.505 -14.497 1.00 71.75 79 ASN A CA 1
ATOM 634 C C . ASN A 1 79 ? 31.602 11.405 -15.390 1.00 71.75 79 ASN A C 1
ATOM 636 O O . ASN A 1 79 ? 32.806 11.182 -15.301 1.00 71.75 79 ASN A O 1
ATOM 640 N N . ARG A 1 80 ? 30.835 10.675 -16.221 1.00 60.78 80 ARG A N 1
ATOM 641 C CA . ARG A 1 80 ? 31.362 9.654 -17.163 1.00 60.78 80 ARG A CA 1
ATOM 642 C C . ARG A 1 80 ? 30.977 10.035 -18.595 1.00 60.78 80 ARG A C 1
ATOM 644 O O . ARG A 1 80 ? 29.895 9.679 -19.064 1.00 60.78 80 ARG A O 1
ATOM 651 N N . GLY A 1 81 ? 31.873 10.780 -19.243 1.00 64.88 81 GLY A N 1
ATOM 652 C CA . GLY A 1 81 ? 31.625 11.624 -20.419 1.00 64.88 81 GLY A CA 1
ATOM 653 C C . GLY A 1 81 ? 30.932 10.984 -21.628 1.00 64.88 81 GLY A C 1
ATOM 654 O O . GLY A 1 81 ? 30.047 11.613 -22.196 1.00 64.88 81 GLY A O 1
ATOM 655 N N . GLU A 1 82 ? 31.223 9.734 -22.002 1.00 65.81 82 GLU A N 1
ATOM 656 C CA . GLU A 1 82 ? 30.688 9.175 -23.263 1.00 65.81 82 GLU A CA 1
ATOM 657 C C . GLU A 1 82 ? 29.170 8.923 -23.248 1.00 65.81 82 GLU A C 1
ATOM 659 O O . GLU A 1 82 ? 28.465 9.233 -24.209 1.00 65.81 82 GLU A O 1
ATOM 664 N N . ASN A 1 83 ? 28.629 8.396 -22.144 1.00 68.69 83 ASN A N 1
ATOM 665 C CA . ASN A 1 83 ? 27.196 8.088 -22.051 1.00 68.69 83 ASN A CA 1
ATOM 666 C C . ASN A 1 83 ? 26.341 9.347 -21.842 1.00 68.69 83 ASN A C 1
ATOM 668 O O . ASN A 1 83 ? 25.167 9.358 -22.216 1.00 68.69 83 ASN A O 1
ATOM 672 N N . TRP A 1 84 ? 26.913 10.394 -21.237 1.00 79.81 84 TRP A N 1
ATOM 673 C CA . TRP A 1 84 ? 26.233 11.673 -21.021 1.00 79.81 84 TRP A CA 1
ATOM 674 C C . TRP A 1 84 ? 26.121 12.473 -22.319 1.00 79.81 84 TRP A C 1
ATOM 676 O O . TRP A 1 84 ? 25.037 12.940 -22.662 1.00 79.81 84 TRP A O 1
ATOM 686 N N . GLU A 1 85 ? 27.197 12.553 -23.103 1.00 80.62 85 GLU A N 1
ATOM 687 C CA . GLU A 1 85 ? 27.157 13.211 -24.411 1.00 80.62 85 GLU A CA 1
ATOM 688 C C . GLU A 1 85 ? 26.219 12.500 -25.392 1.00 80.62 85 GLU A C 1
ATOM 690 O O . GLU A 1 85 ? 25.456 13.154 -26.108 1.00 80.62 85 GLU A O 1
ATOM 695 N N . LEU A 1 86 ? 26.219 11.162 -25.399 1.00 78.38 86 LEU A N 1
ATOM 696 C CA . LEU A 1 86 ? 25.284 10.379 -26.206 1.00 78.38 86 LEU A CA 1
ATOM 697 C C . LEU A 1 86 ? 23.827 10.618 -25.778 1.00 78.38 86 LEU A C 1
ATOM 699 O O . LEU A 1 86 ? 22.948 10.727 -26.633 1.00 78.38 86 LEU A O 1
ATOM 703 N N . PHE A 1 87 ? 23.568 10.754 -24.474 1.00 82.50 87 PHE A N 1
ATOM 704 C CA . PHE A 1 87 ? 22.245 11.089 -23.948 1.00 82.50 87 PHE A CA 1
ATOM 705 C C . PHE A 1 87 ? 21.788 12.494 -24.362 1.00 82.50 87 PHE A C 1
ATOM 707 O O . PHE A 1 87 ? 20.629 12.657 -24.741 1.00 82.50 87 PHE A O 1
ATOM 714 N N . LEU A 1 88 ? 22.677 13.492 -24.350 1.00 85.00 88 LEU A N 1
ATOM 715 C CA . LEU A 1 88 ? 22.353 14.845 -24.816 1.00 85.00 88 LEU A CA 1
ATOM 716 C C . LEU A 1 88 ? 22.084 14.880 -26.326 1.00 85.00 88 LEU A C 1
ATOM 718 O O . LEU A 1 88 ? 21.150 15.540 -26.770 1.00 85.00 88 LEU A O 1
ATOM 722 N N . LYS A 1 89 ? 22.861 14.131 -27.120 1.00 85.69 89 LYS A N 1
ATOM 723 C CA . LYS A 1 89 ? 22.685 14.057 -28.580 1.00 85.69 89 LYS A CA 1
ATOM 724 C C . LYS A 1 89 ? 21.471 13.221 -28.994 1.00 85.69 89 LYS A C 1
ATOM 726 O O . LYS A 1 89 ? 20.838 13.518 -30.004 1.00 85.69 89 LYS A O 1
ATOM 731 N N . LYS A 1 90 ? 21.163 12.143 -28.263 1.00 85.38 90 LYS A N 1
ATOM 732 C CA . LYS A 1 90 ? 20.146 11.154 -28.656 1.00 85.38 90 LYS A CA 1
ATOM 733 C C . LYS A 1 90 ? 19.399 10.560 -27.459 1.00 85.38 90 LYS A C 1
ATOM 735 O O . LYS A 1 90 ? 19.301 9.339 -27.303 1.00 85.38 90 LYS A O 1
ATOM 740 N N . THR A 1 91 ? 18.792 11.437 -26.662 1.00 83.69 91 THR A N 1
ATOM 741 C CA . THR A 1 91 ? 18.066 11.128 -25.416 1.00 83.69 91 THR A CA 1
ATOM 742 C C . THR A 1 91 ? 17.128 9.936 -25.560 1.00 83.69 91 THR A C 1
ATOM 744 O O . THR A 1 91 ? 17.281 8.938 -24.863 1.00 83.69 91 THR A O 1
ATOM 747 N N . ARG A 1 92 ? 16.214 9.984 -26.537 1.00 80.38 92 ARG A N 1
ATOM 748 C CA . ARG A 1 92 ? 15.198 8.944 -26.757 1.00 80.38 92 ARG A CA 1
ATOM 749 C C . ARG A 1 92 ? 15.812 7.560 -27.004 1.00 80.38 92 ARG A C 1
ATOM 751 O O . ARG A 1 92 ? 15.328 6.568 -26.470 1.00 80.38 92 ARG A O 1
ATOM 758 N N . SER A 1 93 ? 16.901 7.493 -27.770 1.00 81.62 93 SER A N 1
ATOM 759 C CA . SER A 1 93 ? 17.598 6.236 -28.075 1.00 81.62 93 SER A CA 1
ATOM 760 C C . SER A 1 93 ? 18.332 5.681 -26.852 1.00 81.62 93 SER A C 1
ATOM 762 O O . SER A 1 93 ? 18.296 4.475 -26.604 1.00 81.62 93 SER A O 1
ATOM 764 N N . CYS A 1 94 ? 18.969 6.545 -26.058 1.00 78.12 94 CYS A N 1
ATOM 765 C CA . CYS A 1 94 ? 19.556 6.149 -24.778 1.00 78.12 94 CYS A CA 1
ATOM 766 C C . CYS A 1 94 ? 18.483 5.600 -23.833 1.00 78.12 94 CYS A C 1
ATOM 768 O O . CYS A 1 94 ? 18.639 4.501 -23.312 1.00 78.12 94 CYS A O 1
ATOM 770 N N . THR A 1 95 ? 17.356 6.298 -23.691 1.00 79.88 95 THR A N 1
ATOM 771 C CA . THR A 1 95 ? 16.240 5.874 -22.839 1.00 79.88 95 THR A CA 1
ATOM 772 C C . THR A 1 95 ? 15.668 4.514 -23.264 1.00 79.88 95 THR A C 1
ATOM 774 O O . THR A 1 95 ? 15.485 3.646 -22.412 1.00 79.88 95 THR A O 1
ATOM 777 N N . PHE A 1 96 ? 15.465 4.266 -24.564 1.00 80.88 96 PHE A N 1
ATOM 778 C CA . PHE A 1 96 ? 14.972 2.968 -25.055 1.00 80.88 96 PHE A CA 1
ATOM 779 C C . PHE A 1 96 ? 15.961 1.814 -24.877 1.00 80.88 96 PHE A C 1
ATOM 781 O O . PHE A 1 96 ? 15.560 0.688 -24.595 1.00 80.88 96 PHE A O 1
ATOM 788 N N . THR A 1 97 ? 17.261 2.074 -25.016 1.00 78.38 97 THR A N 1
ATOM 789 C CA . THR A 1 97 ? 18.272 1.036 -24.756 1.00 78.38 97 THR A CA 1
ATOM 790 C C . THR A 1 97 ? 18.469 0.776 -23.261 1.00 78.38 97 THR A C 1
ATOM 792 O O . THR A 1 97 ? 18.882 -0.320 -22.877 1.00 78.38 97 THR A O 1
ATOM 795 N N . MET A 1 98 ? 18.166 1.759 -22.408 1.00 79.81 98 MET A N 1
ATOM 796 C CA . MET A 1 98 ? 18.261 1.646 -20.952 1.00 79.81 98 MET A CA 1
ATOM 797 C C . MET A 1 98 ? 17.084 0.908 -20.343 1.00 79.81 98 MET A C 1
ATOM 799 O O . MET A 1 98 ? 17.302 0.068 -19.479 1.00 79.81 98 MET A O 1
ATOM 803 N N . PHE A 1 99 ? 15.858 1.180 -20.769 1.00 83.81 99 PHE A N 1
ATOM 804 C CA . PHE A 1 99 ? 14.682 0.551 -20.180 1.00 83.81 99 PHE A CA 1
ATOM 805 C C . PHE A 1 99 ? 14.171 -0.611 -21.055 1.00 83.81 99 PHE A C 1
ATOM 807 O O . PHE A 1 99 ? 14.504 -0.686 -22.239 1.00 83.81 99 PHE A O 1
ATOM 814 N N . PRO A 1 100 ? 13.448 -1.591 -20.490 1.00 70.25 100 PRO A N 1
ATOM 815 C CA . PRO A 1 100 ? 12.767 -2.632 -21.253 1.00 70.25 100 PRO A CA 1
ATOM 816 C C . PRO A 1 100 ? 11.898 -2.032 -22.362 1.00 70.25 100 PRO A C 1
ATOM 818 O O . PRO A 1 100 ? 10.942 -1.316 -22.108 1.00 70.25 100 PRO A O 1
ATOM 821 N N . PHE A 1 101 ? 12.236 -2.304 -23.612 1.00 68.38 101 PHE A N 1
ATOM 822 C CA . PHE A 1 101 ? 11.417 -1.923 -24.753 1.00 68.38 101 PHE A CA 1
ATOM 823 C C . PHE A 1 101 ? 11.268 -3.159 -25.625 1.00 68.38 101 PHE A C 1
ATOM 825 O O . PHE A 1 101 ? 12.253 -3.868 -25.851 1.00 68.38 101 PHE A O 1
ATOM 832 N N . GLN A 1 102 ? 10.035 -3.446 -26.026 1.00 58.44 102 GLN A N 1
ATOM 833 C CA . GLN A 1 102 ? 9.718 -4.517 -26.956 1.00 58.44 102 GLN A CA 1
ATOM 834 C C . GLN A 1 102 ? 9.819 -3.902 -28.352 1.00 58.44 102 GLN A C 1
ATOM 836 O O . GLN A 1 102 ? 9.035 -3.015 -28.681 1.00 58.44 102 GLN A O 1
ATOM 841 N N . ASP A 1 103 ? 10.821 -4.298 -29.137 1.00 53.00 103 ASP A N 1
ATOM 842 C CA . ASP A 1 103 ? 10.894 -3.887 -30.539 1.00 53.00 103 ASP A CA 1
ATOM 843 C C . ASP A 1 103 ? 9.735 -4.560 -31.283 1.00 53.00 103 ASP A C 1
ATOM 845 O O . ASP A 1 103 ? 9.719 -5.775 -31.467 1.00 53.00 103 ASP A O 1
ATOM 849 N N . SER A 1 104 ? 8.734 -3.775 -31.683 1.0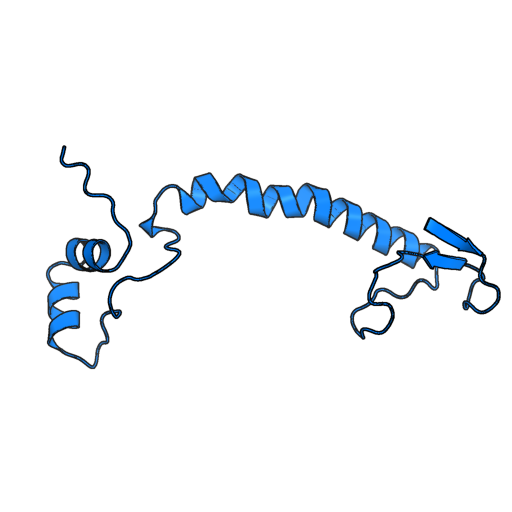0 42.34 104 SER A N 1
ATOM 850 C CA . SER A 1 104 ? 7.587 -4.224 -32.487 1.00 42.34 104 SER A CA 1
ATOM 851 C C . SER A 1 104 ? 7.953 -4.437 -33.963 1.00 42.34 104 SER A C 1
ATOM 853 O O . SER A 1 104 ? 7.198 -4.048 -34.849 1.00 42.34 104 SER A O 1
ATOM 855 N N . SER A 1 105 ? 9.126 -5.001 -34.239 1.00 43.72 105 SER A N 1
ATOM 856 C CA . SER A 1 105 ? 9.547 -5.426 -35.574 1.00 43.72 105 SER A CA 1
ATOM 857 C C . SER A 1 105 ? 9.424 -6.946 -35.669 1.00 43.72 105 SER A C 1
ATOM 859 O O . SER A 1 105 ? 10.370 -7.666 -35.350 1.00 43.72 105 SER A O 1
ATOM 861 N N . TYR A 1 106 ? 8.231 -7.389 -36.069 1.00 37.62 106 TYR A N 1
ATOM 862 C CA . TYR A 1 106 ? 7.980 -8.657 -36.755 1.00 37.62 106 TYR A CA 1
ATOM 863 C C . TYR A 1 106 ? 7.622 -8.346 -38.206 1.00 37.62 106 TYR A C 1
ATOM 865 O O . TYR A 1 106 ? 6.941 -7.314 -38.416 1.00 37.62 106 TYR A O 1
#

InterPro domains:
  IPR000907 Lipoxygenase [PTHR11771] (22-101)
  IPR013819 Lipoxygenase, C-terminal [PF00305] (22-102)
  IPR013819 Lipoxygenase, C-terminal [PS51393] (1-106)
  IPR036226 Lipoxigenase, C-terminal domain superfamily [SSF48484] (1-100)

Organism: Citrus unshiu (NCBI:txid55188)

Sequence (106 aa):
MVVKDPSAPHGLRLTIEDYPFDEPWRPILKTPQDLIKIITSIVWVTSGHHATIKFGQYTFGGYFLNRPAIARRKLPSVNRGENWELFLKKTRSCTFTMFPFQDSSY

Secondary structure (DSSP, 8-state):
-EEE-TTSTTSEEE--TT--TT-TTPPP--SHHHHHHHHHHHHHIIIIIHHHHHHHHHHHHSSGGGS-S--SSPPP-TTSHHHHHHHHHHHHHHHHHHS-------

Radius of gyration: 25.24 Å; chains: 1; bounding box: 47×29×69 Å

pLDDT: mean 78.69, std 11.01, range [37.62, 96.25]